Protein AF-A0A7S0XGR9-F1 (afdb_monomer)

Secondary structure (DSSP, 8-state):
--PPPTTPPPPPTTS--------------SS-----TTTTS-HHHHHHTSGGGGGHHHHHHHHHH-S-------TTSSHHHHHHHHHHHTTTTTTT-------SSHHHHHHHHHHHHHHHT--BTTTB---

Radius of gyration: 17.08 Å; Cα contacts (8 Å, |Δi|>4): 72; chains: 1; bounding box: 34×34×53 Å

Sequence (131 aa):
MAFWKPGGKKPDASLPLSAEVDRDAAGEGGRLVNYNRNETLALAQQRQRLPIFKCRDAILFLVETRATTVLVGQTGCGKTTQVPQYLVEAGWTAGGRMVACTQPRRVAAQTVAARVAEEMGVTLGAEVGYA

Solvent-accessible surface area (backbone atoms only — not comparable to full-atom values): 8931 Å² total; per-residue (Å²): 132,93,79,86,71,96,87,69,84,78,83,78,91,78,70,83,91,74,79,85,79,89,83,83,85,88,84,90,71,99,60,85,80,71,84,57,91,52,69,92,48,57,64,72,59,46,54,63,67,28,68,48,49,85,44,47,69,62,52,53,52,44,55,74,76,28,101,75,73,92,86,85,77,66,90,87,32,39,65,87,59,44,52,61,50,53,41,49,77,70,49,65,36,58,92,86,41,80,84,84,82,89,58,99,42,71,70,57,36,51,54,47,25,50,50,42,11,60,70,69,73,46,60,72,66,66,95,32,59,74,132

Structure (mmCIF, N/CA/C/O backbone):
data_AF-A0A7S0XGR9-F1
#
_entry.id   AF-A0A7S0XGR9-F1
#
loop_
_atom_site.group_PDB
_atom_site.id
_atom_site.type_symbol
_atom_site.label_atom_id
_atom_site.label_alt_id
_atom_site.label_comp_id
_atom_site.label_asym_id
_atom_site.label_entity_id
_atom_site.label_seq_id
_atom_site.pdbx_PDB_ins_code
_atom_site.Cartn_x
_atom_site.Cartn_y
_atom_site.Cartn_z
_atom_site.occupancy
_atom_site.B_iso_or_equiv
_atom_site.auth_seq_id
_atom_site.auth_comp_id
_atom_site.auth_asym_id
_atom_site.auth_atom_id
_atom_site.pdbx_PDB_model_num
ATOM 1 N N . MET A 1 1 ? 7.694 -17.934 18.529 1.00 35.47 1 MET A N 1
ATOM 2 C CA . MET A 1 1 ? 8.532 -16.832 18.005 1.00 35.47 1 MET A CA 1
ATOM 3 C C . MET A 1 1 ? 7.915 -15.527 18.490 1.00 35.47 1 MET A C 1
ATOM 5 O O . MET A 1 1 ? 6.700 -15.406 18.430 1.00 35.47 1 MET A O 1
ATOM 9 N N . ALA A 1 2 ? 8.698 -14.678 19.158 1.00 34.00 2 ALA A N 1
ATOM 10 C CA . ALA A 1 2 ? 8.209 -13.790 20.217 1.00 34.00 2 ALA A CA 1
ATOM 11 C C . ALA A 1 2 ? 7.425 -12.560 19.714 1.00 34.00 2 ALA A C 1
ATOM 13 O O . ALA A 1 2 ? 7.972 -11.647 19.106 1.00 34.00 2 ALA A O 1
ATOM 14 N N . PHE A 1 3 ? 6.135 -12.577 20.038 1.00 40.62 3 PHE A N 1
ATOM 15 C CA . PHE A 1 3 ? 5.133 -11.516 19.971 1.00 40.62 3 PHE A CA 1
ATOM 16 C C . PHE A 1 3 ? 5.405 -10.437 21.038 1.00 40.62 3 PHE A C 1
ATOM 18 O O . PHE A 1 3 ? 5.672 -10.774 22.194 1.00 40.62 3 PHE A O 1
ATOM 25 N N . TRP A 1 4 ? 5.332 -9.151 20.683 1.00 53.38 4 TRP A N 1
ATOM 26 C CA . TRP A 1 4 ? 5.529 -8.039 21.625 1.00 53.38 4 TRP A CA 1
ATOM 27 C C . TRP A 1 4 ? 4.190 -7.591 22.236 1.00 53.38 4 TRP A C 1
ATOM 29 O O . TRP A 1 4 ? 3.220 -7.381 21.511 1.00 53.38 4 TRP A O 1
ATOM 39 N N . LYS A 1 5 ? 4.126 -7.464 23.572 1.00 40.25 5 LYS A N 1
ATOM 40 C CA . LYS A 1 5 ? 2.917 -7.094 24.337 1.00 40.25 5 LYS A CA 1
ATOM 41 C C . LYS A 1 5 ? 2.903 -5.594 24.707 1.00 40.25 5 LYS A C 1
ATOM 43 O O . LYS A 1 5 ? 3.974 -5.032 24.938 1.00 40.25 5 LYS A O 1
ATOM 48 N N . PRO A 1 6 ? 1.721 -4.955 24.836 1.00 39.44 6 PRO A N 1
ATOM 49 C CA . PRO A 1 6 ? 1.597 -3.527 25.157 1.00 39.44 6 PRO A CA 1
ATOM 50 C C . PRO A 1 6 ? 2.218 -3.163 26.518 1.00 39.44 6 PRO A C 1
ATOM 52 O O . PRO A 1 6 ? 1.946 -3.829 27.514 1.00 39.44 6 PRO A O 1
ATOM 55 N N . GLY A 1 7 ? 3.029 -2.094 26.557 1.00 53.72 7 GLY A N 1
ATOM 56 C CA . GLY A 1 7 ? 3.690 -1.573 27.769 1.00 53.72 7 GLY A CA 1
ATOM 57 C C . GLY A 1 7 ? 5.207 -1.352 27.657 1.00 53.72 7 GLY A C 1
ATOM 58 O O . GLY A 1 7 ? 5.821 -0.853 28.597 1.00 53.72 7 GLY A O 1
ATOM 59 N N . GLY A 1 8 ? 5.837 -1.705 26.532 1.00 63.91 8 GLY A N 1
ATOM 60 C CA . GLY A 1 8 ? 7.277 -1.508 26.356 1.00 63.91 8 GLY A CA 1
ATOM 61 C C . GLY A 1 8 ? 7.683 -0.087 25.935 1.00 63.91 8 GLY A C 1
ATOM 62 O O . GLY A 1 8 ? 6.866 0.746 25.539 1.00 63.91 8 GLY A O 1
ATOM 63 N N . LYS A 1 9 ? 8.985 0.186 26.072 1.00 52.38 9 LYS A N 1
ATOM 64 C CA . LYS A 1 9 ? 9.612 1.512 25.956 1.00 52.38 9 LYS A CA 1
ATOM 65 C C . LYS A 1 9 ? 9.312 2.173 24.600 1.00 52.38 9 LYS A C 1
ATOM 67 O O . LYS A 1 9 ? 9.567 1.578 23.556 1.00 52.38 9 LYS A O 1
ATOM 72 N N . LYS A 1 10 ? 8.804 3.413 24.633 1.00 50.75 10 LYS A N 1
ATOM 73 C CA . LYS A 1 10 ? 8.618 4.268 23.447 1.00 50.75 10 LYS A CA 1
ATOM 74 C C . LYS A 1 10 ? 9.953 4.397 22.689 1.00 50.75 10 LYS A C 1
ATOM 76 O O . LYS A 1 10 ? 10.965 4.636 23.352 1.00 50.75 10 LYS A O 1
ATOM 81 N N . PRO A 1 11 ? 9.983 4.259 21.352 1.00 51.16 11 PRO A N 1
ATOM 82 C CA . PRO A 1 11 ? 11.189 4.535 20.582 1.00 51.16 11 PRO A CA 1
ATOM 83 C C . PRO A 1 11 ? 11.556 6.022 20.698 1.00 51.16 11 PRO A C 1
ATOM 85 O O . PRO A 1 11 ? 10.683 6.891 20.684 1.00 51.16 11 PRO A O 1
ATOM 88 N N . ASP A 1 12 ? 12.849 6.275 20.895 1.00 47.97 12 ASP A N 1
ATOM 89 C CA . ASP A 1 12 ? 13.433 7.580 21.208 1.00 47.97 12 ASP A CA 1
ATOM 90 C C . ASP A 1 12 ? 13.215 8.599 20.071 1.00 47.97 12 ASP A C 1
ATOM 92 O O . ASP A 1 12 ? 13.388 8.291 18.891 1.00 47.97 12 ASP A O 1
ATOM 96 N N . ALA A 1 13 ? 12.831 9.824 20.436 1.00 53.38 13 ALA A N 1
ATOM 97 C CA . ALA A 1 13 ? 12.492 10.924 19.531 1.00 53.38 13 ALA A CA 1
ATOM 98 C C . ALA A 1 13 ? 13.729 11.663 18.972 1.00 53.38 13 ALA A C 1
ATOM 100 O O . ALA A 1 13 ? 13.593 12.724 18.368 1.00 53.38 13 ALA A O 1
ATOM 101 N N . SER A 1 14 ? 14.931 11.123 19.184 1.00 43.25 14 SER A N 1
ATOM 102 C CA . SER A 1 14 ? 16.219 11.768 18.902 1.00 43.25 14 SER A CA 1
ATOM 103 C C . SER A 1 14 ? 16.841 11.418 17.538 1.00 43.25 14 SER A C 1
ATOM 105 O O . SER A 1 14 ? 17.962 11.836 17.249 1.00 43.25 14 SER A O 1
ATOM 107 N N . LEU A 1 15 ? 16.146 10.679 16.662 1.00 43.81 15 LEU A N 1
ATOM 108 C CA . LEU A 1 15 ? 16.675 10.359 15.330 1.00 43.81 15 LEU A CA 1
ATOM 109 C C . LEU A 1 15 ? 16.756 11.627 14.448 1.00 43.81 15 LEU A C 1
ATOM 111 O O . LEU A 1 15 ? 15.743 12.306 14.271 1.00 43.81 15 LEU A O 1
ATOM 115 N N . PRO A 1 16 ? 17.927 11.948 13.862 1.00 40.38 16 PRO A N 1
ATOM 116 C CA . PRO A 1 16 ? 18.143 13.205 13.151 1.00 40.38 16 PRO A CA 1
ATOM 117 C C . PRO A 1 16 ? 17.289 13.271 11.876 1.00 40.38 16 PRO A C 1
ATOM 119 O O . PRO A 1 16 ? 17.359 12.398 11.009 1.00 40.38 16 PRO A O 1
ATOM 122 N N . LEU A 1 17 ? 16.469 14.322 11.781 1.00 41.56 17 LEU A N 1
ATOM 123 C CA . LEU A 1 17 ? 15.418 14.525 10.774 1.00 41.56 17 LEU A CA 1
ATOM 124 C C . LEU A 1 17 ? 15.915 15.156 9.454 1.00 41.56 17 LEU A C 1
ATOM 126 O O . LEU A 1 17 ? 15.109 15.599 8.644 1.00 41.56 17 LEU A O 1
ATOM 130 N N . SER A 1 18 ? 17.218 15.211 9.191 1.00 43.41 18 SER A N 1
ATOM 131 C CA . SER A 1 18 ? 17.735 15.847 7.972 1.00 43.41 18 SER A CA 1
ATOM 132 C C . SER A 1 18 ? 18.926 15.079 7.412 1.00 43.41 18 SER A C 1
ATOM 134 O O . SER A 1 18 ? 20.072 15.336 7.767 1.00 43.41 18 SER A O 1
ATOM 136 N N . ALA A 1 19 ? 18.644 14.122 6.530 1.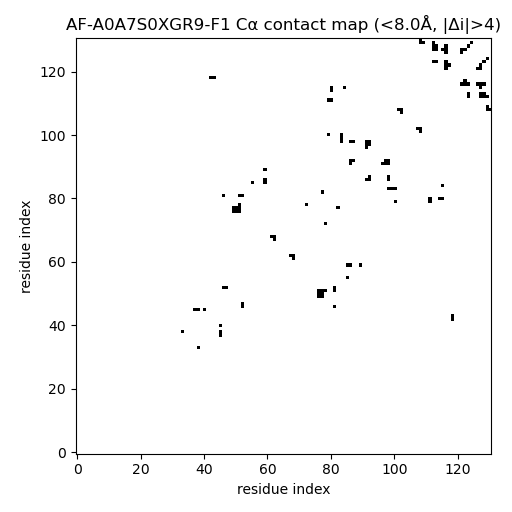00 42.31 19 ALA A N 1
ATOM 137 C CA . ALA A 1 19 ? 19.627 13.662 5.558 1.00 42.31 19 ALA A CA 1
ATOM 138 C C . ALA A 1 19 ? 19.429 14.506 4.296 1.00 42.31 19 ALA A C 1
ATOM 140 O O . ALA A 1 19 ? 18.383 14.416 3.649 1.00 42.31 19 ALA A O 1
ATOM 141 N N . GLU A 1 20 ? 20.394 15.374 4.008 1.00 42.31 20 GLU A N 1
ATOM 142 C CA . GLU A 1 20 ? 20.416 16.188 2.797 1.00 42.31 20 GLU A CA 1
ATOM 143 C C . GLU A 1 20 ? 20.443 15.274 1.564 1.00 42.31 20 GLU A C 1
ATOM 145 O O . GLU A 1 20 ? 21.183 14.291 1.513 1.00 42.31 20 GLU A O 1
ATOM 150 N N . VAL A 1 21 ? 19.565 15.546 0.596 1.00 47.12 21 VAL A N 1
ATOM 151 C CA . VAL A 1 21 ? 19.461 14.770 -0.644 1.00 47.12 21 VAL A CA 1
ATOM 152 C C . VAL A 1 21 ? 20.058 15.610 -1.766 1.00 47.12 21 VAL A C 1
ATOM 154 O O . VAL A 1 21 ? 19.402 16.524 -2.270 1.00 47.12 21 VAL A O 1
ATOM 157 N N . ASP A 1 22 ? 21.294 15.281 -2.143 1.00 40.81 22 ASP A N 1
ATOM 158 C CA . ASP A 1 22 ? 22.016 15.904 -3.253 1.00 40.81 22 ASP A CA 1
ATOM 159 C C . ASP A 1 22 ? 21.223 15.801 -4.565 1.00 40.81 22 ASP A C 1
ATOM 161 O O . ASP A 1 22 ? 20.894 14.705 -5.054 1.00 40.81 22 ASP A O 1
ATOM 165 N N . ARG A 1 23 ? 20.909 16.981 -5.111 1.00 44.53 23 ARG A N 1
ATOM 166 C CA . ARG A 1 23 ? 20.378 17.216 -6.456 1.00 44.53 23 ARG A CA 1
ATOM 167 C C . ARG A 1 23 ? 21.564 17.403 -7.385 1.00 44.53 23 ARG A C 1
ATOM 169 O O . ARG A 1 23 ? 22.220 18.418 -7.239 1.00 44.53 23 ARG A O 1
ATOM 176 N N . ASP A 1 24 ? 21.750 16.524 -8.369 1.00 43.34 24 ASP A N 1
ATOM 177 C CA . ASP A 1 24 ? 22.552 16.879 -9.540 1.00 43.34 24 ASP A CA 1
ATOM 178 C C . ASP A 1 24 ? 22.147 16.157 -10.834 1.00 43.34 24 ASP A C 1
ATOM 180 O O . ASP A 1 24 ? 21.792 14.977 -10.838 1.00 43.34 24 ASP A O 1
ATOM 184 N N . ALA A 1 25 ? 22.299 16.949 -11.904 1.00 43.25 25 ALA A N 1
ATOM 185 C CA . ALA A 1 25 ? 22.477 16.665 -13.332 1.00 43.25 25 ALA A CA 1
ATOM 186 C C . ALA A 1 25 ? 21.269 16.301 -14.229 1.00 43.25 25 ALA A C 1
ATOM 188 O O . ALA A 1 25 ? 20.694 15.216 -14.185 1.00 43.25 25 ALA A O 1
ATOM 189 N N . ALA A 1 26 ? 20.980 17.239 -15.141 1.00 45.56 26 ALA A N 1
ATOM 190 C CA . ALA A 1 26 ? 20.218 17.074 -16.375 1.00 45.56 26 ALA A CA 1
ATOM 191 C C . ALA A 1 26 ? 21.088 16.457 -17.495 1.00 45.56 26 ALA A C 1
ATOM 193 O O . ALA A 1 26 ? 22.281 16.744 -17.569 1.00 45.56 26 ALA A O 1
ATOM 194 N N . GLY A 1 27 ? 20.485 15.662 -18.388 1.00 34.28 27 GLY A N 1
ATOM 195 C CA . GLY A 1 27 ? 21.127 15.115 -19.592 1.00 34.28 27 GLY A CA 1
ATOM 196 C C . GLY A 1 27 ? 20.141 14.356 -20.492 1.00 34.28 27 GLY A C 1
ATOM 197 O O . GLY A 1 27 ? 19.292 13.621 -19.997 1.00 34.28 27 GLY A O 1
ATOM 198 N N . GLU A 1 28 ? 20.233 14.597 -21.801 1.00 42.53 28 GLU A N 1
ATOM 199 C CA . GLU A 1 28 ? 19.268 14.301 -22.872 1.00 42.53 28 GLU A CA 1
ATOM 200 C C . GLU A 1 28 ? 19.247 12.834 -23.357 1.00 42.53 28 GLU A C 1
ATOM 202 O O . GLU A 1 28 ? 20.251 12.128 -23.311 1.00 42.53 28 GLU A O 1
ATOM 207 N N . GLY A 1 29 ? 18.101 12.405 -23.908 1.00 34.38 29 GLY A N 1
ATOM 208 C CA . GLY A 1 29 ? 17.926 11.133 -24.623 1.00 34.38 29 GLY A CA 1
ATOM 209 C C . GLY A 1 29 ? 16.710 10.347 -24.130 1.00 34.38 29 GLY A C 1
ATOM 210 O O . GLY A 1 29 ? 16.612 10.052 -22.946 1.00 34.38 29 GLY A O 1
ATOM 211 N N . GLY A 1 30 ? 15.781 10.007 -25.034 1.00 39.34 30 GLY A N 1
ATOM 212 C CA . GLY A 1 30 ? 14.482 9.355 -24.782 1.00 39.34 30 GLY A CA 1
ATOM 213 C C . GLY A 1 30 ? 14.527 7.923 -24.226 1.00 39.34 30 GLY A C 1
ATOM 214 O O . GLY A 1 30 ? 13.872 7.026 -24.747 1.00 39.34 30 GLY A O 1
ATOM 215 N N . ARG A 1 31 ? 15.273 7.704 -23.148 1.00 40.97 31 ARG A N 1
ATOM 216 C CA . ARG A 1 31 ? 15.101 6.597 -22.213 1.00 40.97 31 ARG A CA 1
ATOM 217 C C . ARG A 1 31 ? 14.067 7.071 -21.196 1.00 40.97 31 ARG A C 1
ATOM 219 O O . ARG A 1 31 ? 14.165 8.201 -20.725 1.00 40.97 31 ARG A O 1
ATOM 226 N N . LEU A 1 32 ? 13.070 6.245 -20.866 1.00 47.25 32 LEU A N 1
ATOM 227 C CA . LEU A 1 32 ? 12.230 6.500 -19.690 1.00 47.25 32 LEU A CA 1
ATOM 228 C C . LEU A 1 32 ? 13.184 6.790 -18.528 1.00 47.25 32 LEU A C 1
ATOM 230 O O . LEU A 1 32 ? 13.956 5.911 -18.144 1.00 47.25 32 LEU A O 1
ATOM 234 N N . VAL A 1 33 ? 13.216 8.043 -18.063 1.00 50.22 33 VAL A N 1
ATOM 235 C CA . VAL A 1 33 ? 14.133 8.474 -17.009 1.00 50.22 33 VAL A CA 1
ATOM 236 C C . VAL A 1 33 ? 13.744 7.685 -15.772 1.00 50.22 33 VAL A C 1
ATOM 238 O O . VAL A 1 33 ? 12.714 7.945 -15.148 1.00 50.22 33 VAL A O 1
ATOM 241 N N . ASN A 1 34 ? 14.528 6.655 -15.462 1.00 55.16 34 ASN A N 1
ATOM 242 C CA . ASN A 1 34 ? 14.299 5.856 -14.279 1.00 55.16 34 ASN A CA 1
ATOM 243 C C . ASN A 1 34 ? 14.806 6.658 -13.080 1.00 55.16 34 ASN A C 1
ATOM 245 O O . ASN A 1 34 ? 15.989 6.647 -12.756 1.00 55.16 34 ASN A O 1
ATOM 249 N N . TYR A 1 35 ? 13.899 7.381 -12.425 1.00 65.19 35 TYR A N 1
ATOM 250 C CA . TYR A 1 35 ? 14.200 8.158 -11.219 1.00 65.19 35 TYR A CA 1
ATOM 251 C C . TYR A 1 35 ? 14.568 7.277 -10.008 1.00 65.19 35 TYR A C 1
ATOM 253 O O . TYR A 1 35 ? 14.891 7.798 -8.938 1.00 65.19 35 TYR A O 1
ATOM 261 N N . ASN A 1 36 ? 14.525 5.945 -10.138 1.00 73.25 36 ASN A N 1
ATOM 262 C CA . ASN A 1 36 ? 14.928 5.033 -9.079 1.00 73.25 36 ASN A CA 1
ATOM 263 C C . ASN A 1 36 ? 16.453 4.846 -9.051 1.00 73.25 36 ASN A C 1
ATOM 265 O O . ASN A 1 36 ? 16.997 3.926 -9.656 1.00 73.25 36 ASN A O 1
ATOM 269 N N . ARG A 1 37 ? 17.141 5.670 -8.249 1.00 73.31 37 ARG A N 1
ATOM 270 C CA . ARG A 1 37 ? 18.592 5.560 -7.979 1.00 73.31 37 ARG A CA 1
ATOM 271 C C . ARG A 1 37 ? 19.017 4.172 -7.457 1.00 73.31 37 ARG A C 1
ATOM 273 O O . ARG A 1 37 ? 20.195 3.840 -7.497 1.00 73.31 37 ARG A O 1
ATOM 280 N N . ASN A 1 38 ? 18.082 3.362 -6.955 1.00 81.25 38 ASN A N 1
ATOM 281 C CA . ASN A 1 38 ? 18.340 2.034 -6.399 1.00 81.25 38 ASN A CA 1
ATOM 282 C C . ASN A 1 38 ? 17.926 0.885 -7.343 1.00 81.25 38 ASN A C 1
ATOM 284 O O . ASN A 1 38 ? 17.718 -0.227 -6.863 1.00 81.25 38 ASN A O 1
ATOM 288 N N . GLU A 1 39 ? 17.784 1.123 -8.653 1.00 78.25 39 GLU A N 1
ATOM 289 C CA . GLU A 1 39 ? 17.281 0.126 -9.618 1.00 78.25 39 GLU A CA 1
ATOM 290 C C . GLU A 1 39 ? 18.051 -1.204 -9.625 1.00 78.25 39 GLU A C 1
ATOM 292 O O . GLU A 1 39 ? 17.455 -2.253 -9.852 1.00 78.25 39 GLU A O 1
ATOM 297 N N . THR A 1 40 ? 19.351 -1.172 -9.330 1.00 84.19 40 THR A N 1
ATOM 298 C CA . THR A 1 40 ? 20.231 -2.350 -9.324 1.00 84.19 40 THR A CA 1
ATOM 299 C C . THR A 1 40 ? 20.040 -3.245 -8.101 1.00 84.19 40 THR A C 1
ATOM 301 O O . THR A 1 40 ? 20.528 -4.373 -8.079 1.00 84.19 40 THR A O 1
ATOM 304 N N . LEU A 1 41 ? 19.345 -2.758 -7.072 1.00 86.19 41 LEU A N 1
ATOM 305 C CA . LEU A 1 41 ? 19.077 -3.519 -5.859 1.00 86.19 41 LEU A CA 1
ATOM 306 C C . LEU A 1 41 ? 17.837 -4.387 -6.024 1.00 86.19 41 L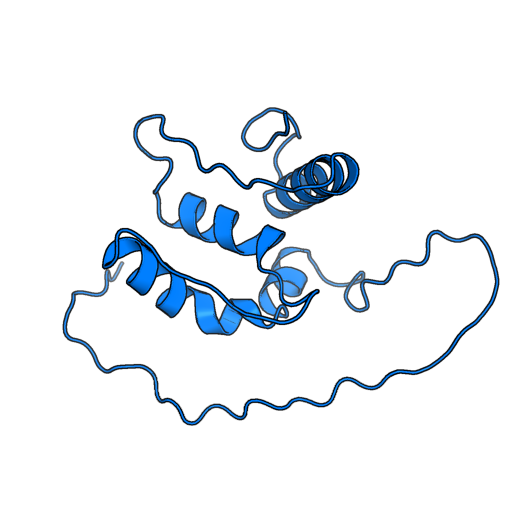EU A C 1
ATOM 308 O O . LEU A 1 41 ? 16.882 -4.009 -6.703 1.00 86.19 41 LEU A O 1
ATOM 312 N N . ALA A 1 42 ? 17.796 -5.500 -5.294 1.00 90.38 42 ALA A N 1
ATOM 313 C CA . ALA A 1 42 ? 16.577 -6.287 -5.173 1.00 90.38 42 ALA A CA 1
ATOM 314 C C . ALA A 1 42 ? 15.434 -5.430 -4.596 1.00 90.38 42 ALA A C 1
ATOM 316 O O . ALA A 1 42 ? 15.660 -4.598 -3.713 1.00 90.38 42 ALA A O 1
ATOM 317 N N . LEU A 1 43 ? 14.192 -5.658 -5.038 1.00 89.38 43 LEU A N 1
ATOM 318 C CA . LEU A 1 43 ? 13.024 -4.871 -4.609 1.00 89.38 43 LEU A CA 1
ATOM 319 C C . LEU A 1 43 ? 12.883 -4.804 -3.080 1.00 89.38 43 LEU A C 1
ATOM 321 O O . LEU A 1 43 ? 12.610 -3.737 -2.533 1.00 89.38 43 LEU A O 1
ATOM 325 N N . ALA A 1 44 ? 13.167 -5.901 -2.373 1.00 89.12 44 ALA A N 1
ATOM 326 C CA . ALA A 1 44 ? 13.173 -5.927 -0.911 1.00 89.12 44 ALA A CA 1
ATOM 327 C C . ALA A 1 44 ? 14.169 -4.918 -0.300 1.00 89.12 44 ALA A C 1
ATOM 329 O O . ALA A 1 44 ? 13.834 -4.204 0.643 1.00 89.12 44 ALA A O 1
ATOM 330 N N . GLN A 1 45 ? 15.374 -4.802 -0.866 1.00 91.12 45 GLN A N 1
ATOM 331 C CA . GLN A 1 45 ? 16.378 -3.831 -0.423 1.00 91.12 45 GLN A CA 1
ATOM 332 C C . GLN A 1 45 ? 15.970 -2.396 -0.777 1.00 91.12 45 GLN A C 1
ATOM 334 O O . GLN A 1 45 ? 16.188 -1.483 0.020 1.00 91.12 45 GLN A O 1
ATOM 339 N N . GLN A 1 46 ? 15.340 -2.184 -1.940 1.00 91.12 46 GLN A N 1
ATOM 340 C CA . GLN A 1 46 ? 14.794 -0.874 -2.314 1.00 91.12 46 GLN A CA 1
ATOM 341 C C . GLN A 1 46 ? 13.738 -0.411 -1.299 1.00 91.12 46 GLN A C 1
ATOM 343 O O . GLN A 1 46 ? 13.798 0.727 -0.833 1.00 91.12 46 GLN A O 1
ATOM 348 N N . ARG A 1 47 ? 12.823 -1.307 -0.896 1.00 92.56 47 ARG A N 1
ATOM 349 C CA . ARG A 1 47 ? 11.778 -1.035 0.107 1.00 92.56 47 ARG A CA 1
ATOM 350 C C . ARG A 1 47 ? 12.367 -0.637 1.462 1.00 92.56 47 ARG A C 1
ATOM 352 O O . ARG A 1 47 ? 11.903 0.328 2.063 1.00 92.56 47 ARG A O 1
ATOM 359 N N . GLN A 1 48 ? 13.419 -1.324 1.912 1.00 92.94 48 GLN A N 1
ATOM 360 C CA . GLN A 1 48 ? 14.097 -1.030 3.184 1.00 92.94 48 GLN A CA 1
ATOM 361 C C . GLN A 1 48 ? 14.812 0.330 3.201 1.00 92.94 48 GLN A C 1
ATOM 363 O O . GLN A 1 48 ? 14.993 0.921 4.264 1.00 92.94 48 GLN A O 1
ATOM 368 N N . ARG A 1 49 ? 15.213 0.846 2.032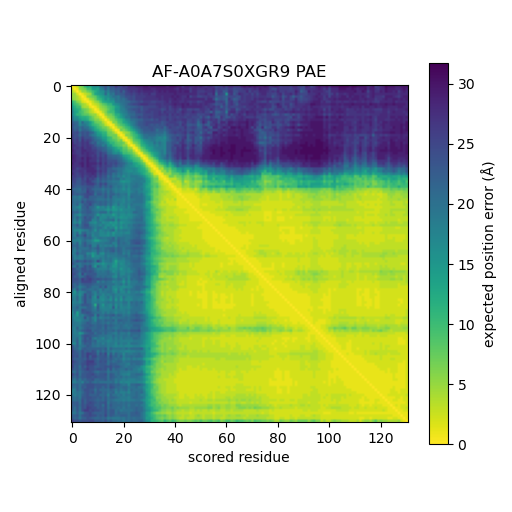 1.00 92.69 49 ARG A N 1
ATOM 369 C CA . ARG A 1 49 ? 15.865 2.160 1.904 1.00 92.69 49 ARG A CA 1
ATOM 370 C C . ARG A 1 49 ? 14.888 3.335 1.892 1.00 92.69 49 ARG A C 1
ATOM 372 O O . ARG A 1 49 ? 15.330 4.479 1.995 1.00 92.69 49 ARG A O 1
ATOM 379 N N . LEU A 1 50 ? 13.582 3.091 1.765 1.00 93.38 50 LEU A N 1
ATOM 380 C CA . LEU A 1 50 ? 12.589 4.162 1.797 1.00 93.38 50 LEU A CA 1
ATOM 381 C C . LEU A 1 50 ? 12.528 4.789 3.201 1.00 93.38 50 LEU A C 1
ATOM 383 O O . LEU A 1 50 ? 12.485 4.054 4.189 1.00 93.38 50 LEU A O 1
ATOM 387 N N . PRO A 1 51 ? 12.455 6.130 3.326 1.00 94.31 51 PRO A N 1
ATOM 388 C CA . PRO A 1 51 ? 12.412 6.796 4.629 1.00 94.31 51 PRO A CA 1
ATOM 389 C C . PRO A 1 51 ? 11.310 6.277 5.564 1.00 94.31 51 PRO A C 1
ATOM 391 O O . PRO A 1 51 ? 11.520 6.197 6.772 1.00 94.31 51 PRO A O 1
ATOM 394 N N . ILE A 1 52 ? 10.155 5.878 5.013 1.00 96.12 52 ILE A N 1
ATOM 395 C CA . ILE A 1 52 ? 9.029 5.347 5.792 1.00 96.12 52 ILE A CA 1
ATOM 396 C C . ILE A 1 52 ? 9.336 4.023 6.504 1.00 96.12 52 ILE A C 1
ATOM 398 O O . ILE A 1 52 ? 8.685 3.717 7.501 1.00 96.12 52 ILE A O 1
ATOM 402 N N . PHE A 1 53 ? 10.332 3.257 6.042 1.00 95.69 53 PHE A N 1
ATOM 403 C CA . PHE A 1 53 ? 10.655 1.940 6.592 1.00 95.69 53 PHE A CA 1
ATOM 404 C C . PHE A 1 53 ? 11.004 2.007 8.084 1.00 95.69 53 PHE A C 1
ATOM 406 O O . PHE A 1 53 ? 10.538 1.185 8.870 1.00 95.69 53 PHE A O 1
ATOM 413 N N . LYS A 1 54 ? 11.729 3.055 8.501 1.00 94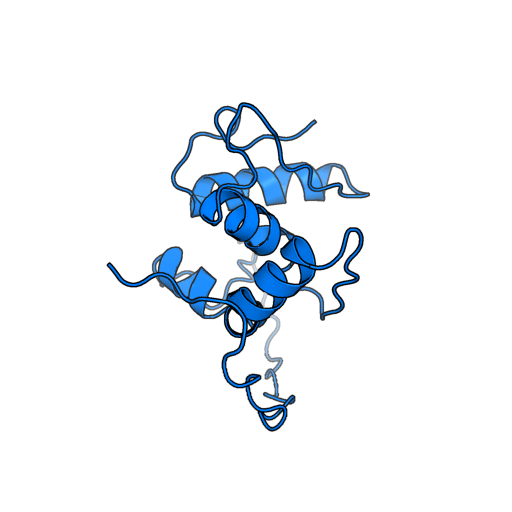.88 54 LYS A N 1
ATOM 414 C CA . LYS A 1 54 ? 12.090 3.293 9.911 1.00 94.88 54 LYS A CA 1
ATOM 415 C C . LYS A 1 54 ? 10.873 3.525 10.814 1.00 94.88 54 LYS A C 1
ATOM 417 O O . LYS A 1 54 ? 10.960 3.326 12.019 1.00 94.88 54 LYS A O 1
ATOM 422 N N . CYS A 1 55 ? 9.747 3.943 10.238 1.00 94.81 55 CYS A N 1
ATOM 423 C CA . CYS A 1 55 ? 8.523 4.273 10.962 1.00 94.81 55 CYS A CA 1
ATOM 424 C C . CYS A 1 55 ? 7.472 3.153 10.916 1.00 94.81 55 CYS A C 1
ATOM 426 O O . CYS A 1 55 ? 6.373 3.357 11.428 1.00 94.81 55 CYS A O 1
ATOM 428 N N . ARG A 1 56 ? 7.776 1.990 10.314 1.00 95.88 56 ARG A N 1
ATOM 429 C CA . ARG A 1 56 ? 6.820 0.888 10.104 1.00 95.88 56 ARG A CA 1
ATOM 430 C C . ARG A 1 56 ? 6.065 0.509 11.379 1.00 95.88 56 ARG A C 1
ATOM 432 O O . ARG A 1 56 ? 4.837 0.550 11.395 1.00 95.88 56 ARG A O 1
ATOM 439 N N . ASP A 1 57 ? 6.788 0.199 12.449 1.00 95.75 57 ASP A N 1
ATOM 440 C CA . ASP A 1 57 ? 6.175 -0.299 13.686 1.00 95.75 57 ASP A CA 1
ATOM 441 C C . ASP A 1 57 ? 5.367 0.788 14.406 1.00 95.75 57 ASP A C 1
ATOM 443 O O . ASP A 1 57 ? 4.295 0.520 14.947 1.00 95.75 57 ASP A O 1
ATOM 447 N N . ALA A 1 58 ? 5.827 2.042 14.345 1.00 96.44 58 ALA A N 1
ATOM 448 C CA . ALA A 1 58 ? 5.089 3.181 14.882 1.00 96.44 58 ALA A CA 1
ATOM 449 C C . ALA A 1 58 ? 3.770 3.411 14.125 1.00 96.44 58 ALA A C 1
ATOM 451 O O . ALA A 1 58 ? 2.749 3.694 14.748 1.00 96.44 58 ALA A O 1
ATOM 452 N N . ILE A 1 59 ? 3.771 3.258 12.796 1.00 96.56 59 ILE A N 1
ATOM 453 C CA . ILE A 1 59 ? 2.561 3.364 11.971 1.00 96.56 59 ILE A CA 1
ATOM 454 C C . ILE A 1 59 ? 1.571 2.257 12.343 1.00 96.56 59 ILE A C 1
ATOM 456 O O . ILE A 1 59 ? 0.413 2.562 12.613 1.00 96.56 59 ILE A O 1
ATOM 460 N N . LEU A 1 60 ? 2.019 0.999 12.411 1.00 97.00 60 LEU A N 1
ATOM 461 C CA . LEU A 1 60 ? 1.153 -0.132 12.760 1.00 97.00 60 LEU A CA 1
ATOM 462 C C . LEU A 1 60 ? 0.536 0.025 14.155 1.00 97.00 60 LEU A C 1
ATOM 464 O O . LEU A 1 60 ? -0.666 -0.164 14.316 1.00 97.00 60 LEU A O 1
ATOM 468 N N . PHE A 1 61 ? 1.326 0.456 15.141 1.00 96.94 61 PHE A N 1
ATOM 469 C CA . PHE A 1 61 ? 0.824 0.749 16.483 1.00 96.94 61 PHE A CA 1
ATOM 470 C C . PHE A 1 61 ? -0.247 1.849 16.481 1.00 96.94 61 PHE A C 1
ATOM 472 O O . PHE A 1 61 ? -1.268 1.730 17.159 1.00 96.94 61 PHE A O 1
ATOM 479 N N . LEU A 1 62 ? -0.036 2.932 15.728 1.00 97.44 62 LEU A N 1
ATOM 480 C CA . LEU A 1 62 ? -0.993 4.039 15.661 1.00 97.44 62 LEU A CA 1
ATOM 481 C C . LEU A 1 62 ? -2.295 3.640 14.962 1.00 97.44 62 LEU A C 1
ATOM 483 O O . LEU A 1 62 ? -3.357 4.044 15.424 1.00 97.44 62 LEU A O 1
ATOM 487 N N . VAL A 1 63 ? -2.225 2.840 13.896 1.00 95.50 63 VAL A N 1
ATOM 488 C CA . VAL A 1 63 ? -3.416 2.343 13.189 1.00 95.50 63 VAL A CA 1
ATOM 489 C C . VAL A 1 63 ? -4.210 1.352 14.048 1.00 95.50 63 VAL A C 1
ATOM 491 O O . VAL A 1 63 ? -5.433 1.409 14.052 1.00 95.50 63 VAL A O 1
ATOM 494 N N . GLU A 1 64 ? -3.540 0.502 14.831 1.00 95.44 64 GLU A N 1
ATOM 495 C CA . GLU A 1 64 ? -4.210 -0.422 15.761 1.00 95.44 64 GLU A CA 1
ATOM 496 C C . GLU A 1 64 ? -4.897 0.317 16.919 1.00 95.44 64 GLU A C 1
ATOM 498 O O . GLU A 1 64 ? -5.996 -0.030 17.341 1.00 95.44 64 GLU A O 1
ATOM 503 N N . THR A 1 65 ? -4.254 1.359 17.451 1.00 97.12 65 THR A N 1
ATOM 504 C CA . THR A 1 65 ? -4.737 2.056 18.656 1.00 97.12 65 THR A CA 1
ATOM 505 C C . THR A 1 65 ? -5.689 3.213 18.374 1.00 97.12 65 THR A C 1
ATOM 507 O O . THR A 1 65 ? -6.341 3.704 19.298 1.00 97.12 65 THR A O 1
ATOM 510 N N . ARG A 1 66 ? -5.768 3.691 17.128 1.00 96.38 66 ARG A N 1
ATOM 511 C CA . ARG A 1 66 ? -6.578 4.852 16.749 1.00 96.38 66 ARG A CA 1
ATOM 512 C C . ARG A 1 66 ? -7.393 4.543 15.507 1.00 96.38 66 ARG A C 1
ATOM 514 O O . ARG A 1 66 ? -6.839 4.199 14.471 1.00 96.38 66 ARG A O 1
ATOM 521 N N . ALA A 1 67 ? -8.692 4.823 15.578 1.00 95.62 67 ALA A N 1
ATOM 522 C CA . ALA A 1 67 ? -9.588 4.705 14.428 1.00 95.62 67 ALA A CA 1
ATOM 523 C C . ALA A 1 67 ? -9.144 5.569 13.229 1.00 95.62 67 ALA A C 1
ATOM 525 O O . ALA A 1 67 ? -9.330 5.171 12.083 1.00 95.62 67 ALA A O 1
ATOM 526 N N . THR A 1 68 ? -8.520 6.726 13.490 1.00 97.00 68 THR A N 1
ATOM 527 C CA . THR A 1 68 ? -8.021 7.641 12.455 1.00 97.00 68 THR A CA 1
ATOM 528 C C . THR A 1 68 ? -6.583 8.051 12.756 1.00 97.00 68 THR A C 1
ATOM 530 O O . THR A 1 68 ? -6.288 8.575 13.832 1.00 97.00 68 THR A O 1
ATOM 533 N N . THR A 1 69 ? -5.692 7.871 11.777 1.00 96.06 69 THR A N 1
ATOM 534 C CA . THR A 1 69 ? -4.283 8.283 11.850 1.00 96.06 69 THR A CA 1
ATOM 535 C C . THR A 1 69 ? -3.924 9.148 10.644 1.00 96.06 69 THR A C 1
ATOM 537 O O . THR A 1 69 ? -4.127 8.747 9.501 1.00 96.06 69 THR A O 1
ATOM 540 N N . VAL A 1 70 ? -3.365 10.335 10.896 1.00 96.88 70 VAL A N 1
ATOM 541 C CA . VAL A 1 70 ? -2.885 11.250 9.850 1.00 96.88 70 VAL A CA 1
ATOM 542 C C . VAL A 1 70 ? -1.385 11.053 9.669 1.00 96.88 70 VAL A 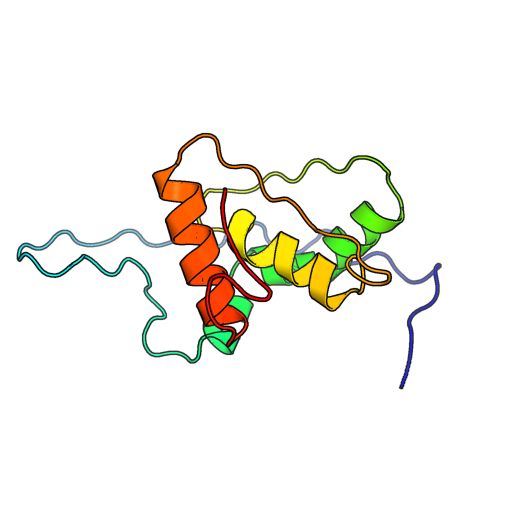C 1
ATOM 544 O O . VAL A 1 70 ? -0.607 11.308 10.587 1.00 96.88 70 VAL A O 1
ATOM 547 N N . LEU A 1 71 ? -0.976 10.611 8.479 1.00 94.75 71 LEU A N 1
ATOM 548 C CA . LEU A 1 71 ? 0.428 10.410 8.130 1.00 94.75 71 LEU A CA 1
ATOM 549 C C . LEU A 1 71 ? 0.922 11.531 7.211 1.00 94.75 71 LEU A C 1
ATOM 551 O O . LEU A 1 71 ? 0.437 11.686 6.090 1.00 94.75 71 LEU A O 1
ATOM 555 N N . VAL A 1 72 ? 1.936 12.271 7.661 1.00 95.88 72 VAL A N 1
ATOM 556 C CA . VAL A 1 72 ? 2.571 13.351 6.894 1.00 95.88 72 VAL A CA 1
ATOM 557 C C . VAL A 1 72 ? 3.993 12.946 6.518 1.00 95.88 72 VAL A C 1
ATOM 559 O O . VAL A 1 72 ? 4.735 12.399 7.327 1.00 95.88 72 VAL A O 1
ATOM 562 N N . GLY A 1 73 ? 4.385 13.213 5.276 1.00 92.06 73 GLY A N 1
ATOM 563 C CA . GLY A 1 73 ? 5.755 13.012 4.814 1.00 92.06 73 GLY A CA 1
ATOM 564 C C . GLY A 1 73 ? 5.936 13.488 3.379 1.00 92.06 73 GLY A C 1
ATOM 565 O O . GLY A 1 73 ? 4.967 13.538 2.618 1.00 92.06 73 GLY A O 1
ATOM 566 N N . GLN A 1 74 ? 7.171 13.796 2.985 1.00 94.62 74 GLN A N 1
ATOM 567 C CA . GLN A 1 74 ? 7.498 14.286 1.642 1.00 94.62 74 GLN A CA 1
ATOM 568 C C . GLN A 1 74 ? 7.108 13.284 0.536 1.00 94.62 74 GLN A C 1
ATOM 570 O O . GLN A 1 74 ? 7.013 12.072 0.757 1.00 94.62 74 GLN A O 1
ATOM 575 N N . THR A 1 75 ? 6.850 13.770 -0.677 1.00 92.19 75 THR A N 1
ATOM 576 C CA . THR A 1 75 ? 6.709 12.917 -1.868 1.00 92.19 75 THR A CA 1
ATOM 577 C C . THR A 1 75 ? 7.953 12.039 -2.046 1.00 92.19 75 THR A C 1
ATOM 579 O O . THR A 1 75 ? 9.067 12.487 -1.806 1.00 92.19 75 THR A O 1
ATOM 582 N N . GLY A 1 76 ? 7.765 10.773 -2.427 1.00 90.06 76 GLY A N 1
ATOM 583 C CA . GLY A 1 76 ? 8.867 9.817 -2.596 1.00 90.06 76 GLY A CA 1
ATOM 584 C C . GLY A 1 76 ? 9.307 9.089 -1.320 1.00 90.06 76 GLY A C 1
ATOM 585 O O . GLY A 1 76 ? 10.087 8.150 -1.408 1.00 90.06 76 GLY A O 1
ATOM 586 N N . CYS A 1 77 ? 8.769 9.421 -0.138 1.00 94.00 77 CYS A N 1
ATOM 587 C CA . CYS A 1 77 ? 9.159 8.716 1.091 1.00 94.00 77 CYS A CA 1
ATOM 588 C C . CYS A 1 77 ? 8.585 7.290 1.234 1.00 94.00 77 CYS A C 1
ATOM 590 O O . CYS A 1 77 ? 8.968 6.583 2.162 1.00 94.00 77 CYS A O 1
ATOM 592 N N . GLY A 1 78 ? 7.677 6.871 0.340 1.00 95.19 78 GLY A N 1
ATOM 593 C CA . GLY A 1 78 ? 7.117 5.513 0.302 1.00 95.19 78 GLY A CA 1
ATOM 594 C C . GLY A 1 78 ? 5.710 5.334 0.886 1.00 95.19 78 GLY A C 1
ATOM 595 O O . GLY A 1 78 ? 5.268 4.199 1.014 1.00 95.19 78 GLY A O 1
ATOM 596 N N . LYS A 1 79 ? 4.978 6.410 1.226 1.00 96.12 79 LYS A N 1
ATOM 597 C CA . LYS A 1 79 ? 3.630 6.322 1.847 1.00 96.12 79 LYS A CA 1
ATOM 598 C C . LYS A 1 79 ? 2.668 5.419 1.075 1.00 96.12 79 LYS A C 1
ATOM 600 O O . LYS A 1 79 ? 2.190 4.426 1.607 1.00 96.12 79 LYS A O 1
ATOM 605 N N . THR A 1 80 ? 2.408 5.764 -0.180 1.00 96.50 80 THR A N 1
ATOM 606 C CA . THR A 1 80 ? 1.367 5.119 -0.985 1.00 96.50 80 THR A CA 1
ATOM 607 C C . THR A 1 80 ? 1.705 3.674 -1.346 1.00 96.50 80 THR A C 1
ATOM 609 O O . THR A 1 80 ? 0.808 2.852 -1.469 1.00 96.50 80 THR A O 1
ATOM 612 N N . THR A 1 81 ? 2.991 3.346 -1.483 1.00 96.81 81 THR A N 1
ATOM 613 C CA . THR A 1 81 ? 3.431 1.992 -1.833 1.00 96.81 81 THR A CA 1
ATOM 614 C C . THR A 1 81 ? 3.549 1.098 -0.602 1.00 96.81 81 THR A C 1
ATOM 616 O O . THR A 1 81 ? 3.131 -0.050 -0.656 1.00 96.81 81 THR A O 1
ATOM 619 N N . GLN A 1 82 ? 4.095 1.602 0.513 1.00 97.69 82 GLN A N 1
ATOM 620 C CA . GLN A 1 82 ? 4.478 0.756 1.649 1.00 97.69 82 GLN A CA 1
ATOM 621 C C . GLN A 1 82 ? 3.395 0.631 2.726 1.00 97.69 82 GLN A C 1
ATOM 623 O O . GLN A 1 82 ? 3.252 -0.441 3.302 1.00 97.69 82 GLN A O 1
ATOM 628 N N . VAL A 1 83 ? 2.606 1.681 3.002 1.00 97.31 83 VAL A N 1
ATOM 629 C CA . VAL A 1 83 ? 1.595 1.625 4.079 1.00 97.31 83 VAL A CA 1
ATOM 630 C C . VAL A 1 83 ? 0.545 0.534 3.834 1.00 97.31 83 VAL A C 1
ATOM 632 O O . VAL A 1 83 ? 0.305 -0.237 4.762 1.00 97.31 83 VAL A O 1
ATOM 635 N N . PRO A 1 84 ? -0.043 0.387 2.626 1.00 97.31 84 PRO A N 1
ATOM 636 C CA . PRO A 1 84 ? -0.983 -0.704 2.369 1.00 97.31 84 PRO A CA 1
ATOM 637 C C . PRO A 1 84 ? -0.346 -2.081 2.579 1.00 97.31 84 PRO A C 1
ATOM 639 O O . PRO A 1 84 ? -0.950 -2.937 3.218 1.00 97.31 84 PRO A O 1
ATOM 642 N N . GLN A 1 85 ? 0.899 -2.267 2.121 1.00 97.44 85 GLN A N 1
ATOM 643 C CA . GLN A 1 85 ? 1.642 -3.518 2.302 1.00 97.44 85 GLN A CA 1
ATOM 644 C C . GLN A 1 85 ? 1.858 -3.835 3.784 1.00 97.44 85 GLN A C 1
ATOM 646 O O . GLN A 1 85 ? 1.616 -4.961 4.199 1.00 97.44 85 GLN A O 1
ATOM 651 N N . TYR A 1 86 ? 2.227 -2.853 4.613 1.00 97.44 86 TYR A N 1
ATOM 652 C CA . TYR A 1 86 ? 2.396 -3.075 6.053 1.00 97.44 86 TYR A CA 1
ATOM 653 C C . TYR A 1 86 ? 1.104 -3.540 6.728 1.00 97.44 86 TYR A C 1
ATOM 655 O O . TYR A 1 86 ? 1.156 -4.404 7.600 1.00 97.44 86 TYR A O 1
ATOM 663 N N . LEU A 1 87 ? -0.050 -3.001 6.322 1.00 96.94 87 LEU A N 1
ATOM 664 C CA . LEU A 1 87 ? -1.350 -3.423 6.849 1.00 96.94 87 LEU A CA 1
ATOM 665 C C . LEU A 1 87 ? -1.690 -4.858 6.429 1.00 96.94 87 LEU A C 1
ATOM 667 O O . LEU A 1 87 ? -2.126 -5.650 7.263 1.00 96.94 87 LEU A O 1
ATOM 671 N N . VAL A 1 88 ? -1.444 -5.210 5.163 1.00 95.69 88 VAL A N 1
ATOM 672 C CA . VAL A 1 88 ? -1.609 -6.582 4.655 1.00 95.69 88 VAL A CA 1
ATOM 673 C C . VAL A 1 88 ? -0.701 -7.552 5.421 1.00 95.69 88 VAL A C 1
ATOM 675 O O . VAL A 1 88 ? -1.187 -8.534 5.974 1.00 95.69 88 VAL A O 1
ATOM 678 N N . GLU A 1 89 ? 0.592 -7.238 5.540 1.00 94.88 89 GLU A N 1
ATOM 679 C CA . GLU A 1 89 ? 1.585 -8.026 6.290 1.00 94.88 89 GLU A CA 1
ATOM 680 C C . GLU A 1 89 ? 1.221 -8.180 7.777 1.00 94.88 89 GLU A C 1
ATOM 682 O O . GLU A 1 89 ? 1.525 -9.202 8.389 1.00 94.88 89 GLU A O 1
ATOM 687 N N . ALA A 1 90 ? 0.570 -7.176 8.369 1.00 95.25 90 ALA A N 1
ATOM 688 C CA . ALA A 1 90 ? 0.092 -7.205 9.749 1.00 95.25 90 ALA A CA 1
ATOM 689 C C . ALA A 1 90 ? -1.254 -7.939 9.924 1.00 95.25 90 ALA A C 1
ATOM 691 O O . ALA A 1 90 ? -1.763 -8.015 11.040 1.00 95.25 90 ALA A O 1
ATOM 692 N N . GLY A 1 91 ? -1.836 -8.489 8.852 1.00 95.19 91 GLY A N 1
ATOM 693 C CA . GLY A 1 91 ? -3.054 -9.300 8.910 1.00 95.19 91 GLY A CA 1
ATOM 694 C C . GLY A 1 91 ? -4.363 -8.506 8.883 1.00 95.19 91 GLY A C 1
ATOM 695 O O . GLY A 1 91 ? -5.423 -9.064 9.172 1.00 95.19 91 GLY A O 1
ATOM 696 N N . TRP A 1 92 ? -4.343 -7.224 8.505 1.00 94.81 92 TRP A N 1
ATOM 697 C CA . TRP A 1 92 ? -5.561 -6.400 8.441 1.00 94.81 92 TRP A CA 1
ATOM 698 C C . TRP A 1 92 ? -6.553 -6.860 7.368 1.00 94.81 92 TRP A C 1
ATOM 700 O O . TRP A 1 92 ? -7.755 -6.626 7.496 1.00 94.81 92 TRP A O 1
ATOM 710 N N . THR A 1 93 ? -6.075 -7.562 6.342 1.00 94.88 93 THR A N 1
ATOM 711 C CA . THR A 1 93 ? -6.904 -8.177 5.295 1.00 94.88 93 THR A CA 1
ATOM 712 C C . THR A 1 93 ? -7.423 -9.571 5.661 1.00 94.88 93 THR A C 1
ATOM 714 O O . THR A 1 93 ? -8.162 -10.185 4.892 1.00 94.88 93 THR A O 1
ATOM 717 N N . ALA A 1 94 ? -7.104 -10.084 6.856 1.00 92.69 94 ALA A N 1
ATOM 718 C CA . ALA A 1 94 ? -7.653 -11.351 7.326 1.00 92.69 94 ALA A CA 1
ATOM 719 C C . ALA A 1 94 ? -9.188 -11.291 7.430 1.00 92.69 94 ALA A C 1
ATOM 721 O O . ALA A 1 94 ? -9.767 -10.251 7.768 1.00 92.69 94 ALA A O 1
ATOM 722 N N . GLY A 1 95 ? -9.843 -12.425 7.162 1.00 93.00 95 GLY A N 1
ATOM 723 C CA . GLY A 1 95 ? -11.304 -12.543 7.202 1.00 93.00 95 GLY A CA 1
ATOM 724 C C . GLY A 1 95 ? -12.021 -11.937 5.991 1.00 93.00 95 GLY A C 1
ATOM 725 O O . GLY A 1 95 ? -13.160 -11.507 6.125 1.00 93.00 95 GLY A O 1
ATOM 726 N N . GLY A 1 96 ? -11.359 -11.863 4.830 1.00 92.62 96 GLY A N 1
ATOM 727 C CA . GLY A 1 96 ? -11.951 -11.327 3.596 1.00 92.62 96 GLY A CA 1
ATOM 728 C C . GLY A 1 96 ? -12.043 -9.798 3.555 1.00 92.62 96 GLY A C 1
ATOM 729 O O . GLY A 1 96 ? -12.764 -9.243 2.729 1.00 92.62 96 GLY A O 1
ATOM 730 N N . ARG A 1 97 ? -11.331 -9.105 4.451 1.00 95.19 97 ARG A N 1
ATOM 731 C CA . ARG A 1 97 ? -11.252 -7.640 4.470 1.00 95.19 97 ARG A CA 1
ATOM 732 C C . ARG A 1 97 ? -10.250 -7.145 3.431 1.00 95.19 97 ARG A C 1
ATOM 734 O O . ARG A 1 97 ? -9.297 -7.837 3.086 1.00 95.19 97 ARG A O 1
ATOM 741 N N . MET A 1 98 ? -10.442 -5.915 2.967 1.00 95.75 98 MET A N 1
ATOM 742 C CA . MET A 1 98 ? -9.596 -5.289 1.951 1.00 95.75 98 MET A CA 1
ATOM 743 C C . MET A 1 98 ? -9.047 -3.956 2.455 1.00 95.75 98 MET A C 1
ATOM 745 O O . MET A 1 98 ? -9.719 -3.235 3.192 1.00 95.75 98 MET A O 1
ATOM 749 N N . VAL A 1 99 ? -7.837 -3.612 2.018 1.00 96.88 99 VAL A N 1
ATOM 750 C CA . VAL A 1 99 ? -7.247 -2.284 2.220 1.00 96.88 99 VAL A CA 1
ATOM 751 C C . VAL A 1 99 ? -7.425 -1.486 0.934 1.00 96.88 99 VAL A C 1
ATOM 753 O O . VAL A 1 99 ? -6.949 -1.893 -0.122 1.00 96.88 99 VAL A O 1
ATOM 756 N N . ALA A 1 100 ? -8.088 -0.336 1.024 1.00 97.00 100 ALA A N 1
ATOM 757 C CA . ALA A 1 100 ? -8.245 0.580 -0.098 1.00 97.00 100 ALA A CA 1
ATOM 758 C C . ALA A 1 100 ? -7.242 1.735 0.011 1.00 97.00 100 ALA A C 1
ATOM 760 O O . ALA A 1 100 ? -7.173 2.420 1.031 1.00 97.00 100 ALA A O 1
ATOM 761 N N . CYS A 1 101 ? -6.487 1.982 -1.060 1.00 96.88 101 CYS A N 1
ATOM 762 C CA . CYS A 1 101 ? -5.642 3.164 -1.195 1.00 96.88 101 CYS A CA 1
ATOM 763 C C . CYS A 1 101 ? -6.213 4.059 -2.296 1.00 96.88 101 CYS A C 1
ATOM 765 O O . CYS A 1 101 ? -6.121 3.736 -3.479 1.00 96.88 101 CYS A O 1
ATOM 767 N N . THR A 1 102 ? -6.823 5.182 -1.921 1.00 96.75 102 THR A N 1
ATOM 768 C CA . THR A 1 102 ? -7.410 6.112 -2.889 1.00 96.75 102 THR A CA 1
ATOM 769 C C . THR A 1 102 ? -6.342 7.039 -3.466 1.00 96.75 102 THR A C 1
ATOM 771 O O . THR A 1 102 ? -5.428 7.483 -2.769 1.00 96.75 102 THR A O 1
ATOM 774 N N . GLN A 1 103 ? -6.443 7.331 -4.763 1.00 96.44 103 GLN A N 1
ATOM 775 C CA . GLN A 1 103 ? -5.590 8.293 -5.458 1.00 96.44 103 GLN A CA 1
ATOM 776 C C . GLN A 1 103 ? -6.465 9.260 -6.258 1.00 96.44 103 GLN A C 1
ATOM 778 O O . GLN A 1 103 ? -7.358 8.811 -6.973 1.00 96.44 103 GLN A O 1
ATOM 783 N N . PRO A 1 104 ? -6.206 10.578 -6.209 1.00 96.50 104 PRO A N 1
ATOM 784 C CA . PRO A 1 104 ? -7.016 11.554 -6.939 1.00 96.50 104 PRO A CA 1
ATOM 785 C C . PRO A 1 104 ? -6.811 11.487 -8.461 1.00 96.50 104 PRO A C 1
ATOM 787 O O . PRO A 1 104 ? -7.599 12.040 -9.220 1.00 96.50 104 PRO A O 1
ATOM 790 N N . ARG A 1 105 ? -5.731 10.846 -8.928 1.00 96.62 105 ARG A N 1
ATOM 791 C CA . ARG A 1 105 ? -5.385 10.731 -10.350 1.00 96.62 105 ARG A CA 1
ATOM 792 C C . ARG A 1 105 ? -5.420 9.267 -10.770 1.00 96.62 105 ARG A C 1
ATOM 794 O O . ARG A 1 105 ? -4.680 8.462 -10.211 1.00 96.62 105 ARG A O 1
ATOM 801 N N . ARG A 1 106 ? -6.175 8.952 -11.830 1.00 95.25 106 ARG A N 1
ATOM 802 C CA . ARG A 1 106 ? -6.260 7.598 -12.412 1.00 95.25 106 ARG A CA 1
ATOM 803 C C . ARG A 1 106 ? -4.886 6.994 -12.716 1.00 95.25 106 ARG A C 1
ATOM 805 O O . ARG A 1 106 ? -4.628 5.852 -12.357 1.00 95.25 106 ARG A O 1
ATOM 812 N N . VAL A 1 107 ? -3.987 7.770 -13.326 1.00 95.00 107 VAL A N 1
ATOM 813 C CA . VAL A 1 107 ? -2.632 7.293 -13.664 1.00 95.00 107 VAL A CA 1
ATOM 814 C C . VAL A 1 107 ? -1.853 6.901 -12.405 1.00 95.00 107 VAL A C 1
ATOM 816 O O . VAL A 1 107 ? -1.155 5.897 -12.424 1.00 95.00 107 VAL A O 1
ATOM 819 N N . ALA A 1 108 ? -2.012 7.632 -11.295 1.00 93.44 108 ALA A N 1
ATOM 820 C CA . ALA A 1 108 ? -1.351 7.292 -10.035 1.00 93.44 108 ALA A CA 1
ATOM 821 C C . ALA A 1 108 ? -1.906 5.998 -9.421 1.00 93.44 108 ALA A C 1
ATOM 823 O O . ALA A 1 108 ? -1.130 5.201 -8.909 1.00 93.44 108 ALA A O 1
ATOM 824 N N . ALA A 1 109 ? -3.221 5.759 -9.498 1.00 96.25 109 ALA A N 1
ATOM 825 C CA . ALA A 1 109 ? -3.813 4.503 -9.029 1.00 96.25 109 ALA A CA 1
ATOM 826 C C . ALA A 1 109 ? -3.247 3.294 -9.794 1.00 96.25 109 ALA A C 1
ATOM 828 O O . ALA A 1 109 ? -2.815 2.319 -9.184 1.00 96.25 109 ALA A O 1
ATOM 829 N N . GLN A 1 110 ? -3.184 3.392 -11.125 1.00 96.38 110 GLN A N 1
ATOM 830 C CA . GLN A 1 110 ? -2.684 2.317 -11.985 1.00 96.38 110 GLN A CA 1
ATOM 831 C C . GLN A 1 110 ? -1.194 2.030 -11.762 1.00 96.38 110 GLN A C 1
ATOM 833 O O . GLN A 1 110 ? -0.810 0.873 -11.596 1.00 96.38 110 GLN A O 1
ATOM 838 N N . THR A 1 111 ? -0.349 3.067 -11.722 1.00 94.69 111 THR A N 1
ATOM 839 C CA . THR A 1 111 ? 1.105 2.887 -11.569 1.00 94.69 111 THR A CA 1
ATOM 840 C C . THR A 1 111 ? 1.490 2.413 -10.173 1.00 94.69 111 THR A C 1
ATOM 842 O O . THR A 1 111 ? 2.374 1.570 -10.043 1.00 94.69 111 THR A O 1
ATOM 845 N N . VAL A 1 112 ? 0.810 2.896 -9.128 1.00 96.25 112 VAL A N 1
ATOM 846 C CA . VAL A 1 112 ? 1.018 2.407 -7.760 1.00 96.25 112 VAL A CA 1
ATOM 847 C C . VAL A 1 112 ? 0.595 0.948 -7.644 1.00 96.25 112 VAL A C 1
ATOM 849 O O . VAL A 1 112 ? 1.358 0.163 -7.095 1.00 96.25 112 VAL A O 1
ATOM 852 N N . ALA A 1 113 ? -0.574 0.566 -8.169 1.00 97.38 113 ALA A N 1
ATOM 853 C CA . ALA A 1 113 ? -1.034 -0.820 -8.103 1.00 97.38 113 ALA A CA 1
ATOM 854 C C . ALA A 1 113 ? -0.069 -1.772 -8.825 1.00 97.38 113 ALA A C 1
ATOM 856 O O . ALA A 1 113 ? 0.314 -2.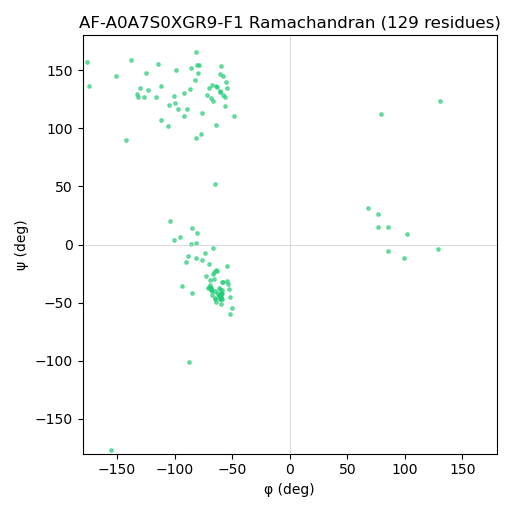791 -8.255 1.00 97.38 113 ALA A O 1
ATOM 857 N N . ALA A 1 114 ? 0.388 -1.411 -10.030 1.00 96.56 114 ALA A N 1
ATOM 858 C CA . ALA A 1 114 ? 1.393 -2.184 -10.760 1.00 96.56 114 ALA A CA 1
ATOM 859 C C . ALA A 1 114 ? 2.698 -2.323 -9.958 1.00 96.56 114 ALA A C 1
ATOM 861 O O . ALA A 1 114 ? 3.199 -3.430 -9.777 1.00 96.56 114 ALA A O 1
ATOM 862 N N . ARG A 1 115 ? 3.199 -1.218 -9.390 1.00 94.88 115 ARG A N 1
ATOM 863 C CA . ARG A 1 115 ? 4.421 -1.227 -8.578 1.00 94.88 115 ARG A CA 1
ATOM 864 C C . ARG A 1 115 ? 4.286 -2.068 -7.306 1.00 94.88 115 ARG A C 1
ATOM 866 O O . ARG A 1 115 ? 5.218 -2.777 -6.943 1.00 94.88 115 ARG A O 1
ATOM 873 N N . VAL A 1 116 ? 3.155 -1.983 -6.609 1.00 97.06 116 VAL A N 1
ATOM 874 C CA . VAL A 1 116 ? 2.910 -2.764 -5.387 1.00 97.06 116 VAL A CA 1
ATOM 875 C C . VAL A 1 116 ? 2.769 -4.251 -5.714 1.00 97.06 116 VAL A C 1
ATOM 877 O O . VAL A 1 116 ? 3.293 -5.076 -4.971 1.00 97.06 116 VAL A O 1
ATOM 880 N N . ALA A 1 117 ? 2.144 -4.599 -6.843 1.00 97.06 117 ALA A N 1
ATOM 881 C CA . ALA A 1 117 ? 2.072 -5.980 -7.313 1.00 97.06 117 ALA A CA 1
ATOM 882 C C . ALA A 1 117 ? 3.473 -6.563 -7.586 1.00 97.06 117 ALA A C 1
ATOM 884 O O . ALA A 1 117 ? 3.781 -7.656 -7.114 1.00 97.06 117 ALA A O 1
ATOM 885 N N . GLU A 1 118 ? 4.354 -5.801 -8.248 1.00 94.94 118 GLU A N 1
ATOM 886 C CA . GLU A 1 118 ? 5.766 -6.174 -8.434 1.00 94.94 118 GLU A CA 1
ATOM 887 C C . GLU A 1 118 ? 6.499 -6.361 -7.096 1.00 94.94 118 GLU A C 1
ATOM 889 O O . GLU A 1 118 ? 7.203 -7.350 -6.903 1.00 94.94 118 GLU A O 1
ATOM 894 N N . GLU A 1 119 ? 6.332 -5.426 -6.155 1.00 94.75 119 GLU A N 1
ATOM 895 C CA . GLU A 1 119 ? 6.985 -5.467 -4.839 1.00 94.75 119 GLU A CA 1
ATOM 896 C C . GLU A 1 119 ? 6.526 -6.636 -3.957 1.00 94.75 119 GLU A C 1
ATOM 898 O O . GLU A 1 119 ? 7.314 -7.124 -3.140 1.00 94.75 119 GLU A O 1
ATOM 903 N N . MET A 1 120 ? 5.279 -7.078 -4.125 1.00 94.62 120 MET A N 1
ATOM 904 C CA . MET A 1 120 ? 4.710 -8.248 -3.454 1.00 94.62 120 MET A CA 1
ATOM 905 C C . MET A 1 120 ? 4.949 -9.561 -4.212 1.00 94.62 120 MET A C 1
ATOM 907 O O . MET A 1 120 ? 4.698 -10.628 -3.660 1.00 94.62 120 MET A O 1
ATOM 911 N N . GLY A 1 121 ? 5.439 -9.507 -5.454 1.00 94.69 121 GLY A N 1
ATOM 912 C CA . GLY A 1 121 ? 5.630 -10.694 -6.287 1.00 94.69 121 GLY A CA 1
ATOM 913 C C . GLY A 1 121 ? 4.317 -11.356 -6.718 1.00 94.69 121 GLY A C 1
ATOM 914 O O . GLY A 1 121 ? 4.277 -12.572 -6.884 1.00 94.69 121 GLY A O 1
ATOM 915 N N . VAL A 1 122 ? 3.247 -10.573 -6.889 1.00 96.25 122 VAL A N 1
ATOM 916 C CA . VAL A 1 122 ? 1.911 -11.060 -7.268 1.00 96.25 122 VAL A CA 1
ATOM 917 C C . VAL A 1 122 ? 1.499 -10.546 -8.642 1.00 96.25 122 VAL A C 1
ATOM 919 O O . VAL A 1 122 ? 1.949 -9.499 -9.106 1.00 96.25 122 VAL A O 1
ATOM 922 N N . THR A 1 123 ? 0.600 -11.268 -9.307 1.00 96.56 123 THR A N 1
ATOM 923 C CA . THR A 1 123 ? 0.012 -10.805 -10.568 1.00 96.56 123 THR A CA 1
ATOM 924 C C . THR A 1 123 ? -0.966 -9.658 -10.306 1.00 96.56 123 THR A C 1
ATOM 926 O O . THR A 1 123 ? -1.879 -9.782 -9.487 1.00 96.56 123 THR A O 1
ATOM 929 N N . LEU A 1 124 ? -0.803 -8.544 -11.025 1.00 96.38 124 LEU A N 1
ATOM 930 C CA . LEU A 1 124 ? -1.744 -7.424 -10.982 1.00 96.38 124 LEU A CA 1
ATOM 931 C C . LEU A 1 124 ? -3.153 -7.897 -11.376 1.00 96.38 124 LEU A C 1
ATOM 933 O O . LEU A 1 124 ? -3.335 -8.523 -12.416 1.00 96.38 124 LEU A O 1
ATOM 937 N N . GLY A 1 125 ? -4.142 -7.579 -10.545 1.00 94.75 125 GLY A N 1
ATOM 938 C CA . GLY A 1 125 ? -5.528 -8.036 -10.658 1.00 94.75 125 GLY A CA 1
ATOM 939 C C . GLY A 1 125 ? -5.882 -9.223 -9.753 1.00 94.75 125 GLY A C 1
ATOM 940 O O . GLY A 1 125 ? -7.066 -9.511 -9.611 1.00 94.75 125 GLY A O 1
ATOM 941 N N . ALA A 1 126 ? -4.897 -9.884 -9.131 1.00 93.75 126 ALA A N 1
ATOM 942 C CA . ALA A 1 126 ? -5.131 -10.908 -8.111 1.00 93.75 126 ALA A CA 1
ATOM 943 C C . ALA A 1 126 ? -5.237 -10.266 -6.714 1.00 93.75 126 ALA A C 1
ATOM 945 O O . ALA A 1 126 ? -6.260 -9.678 -6.377 1.00 93.75 126 ALA A O 1
ATOM 946 N N . GLU A 1 127 ? -4.178 -10.332 -5.904 1.00 94.12 127 GLU A N 1
ATOM 947 C CA . GLU A 1 127 ? -4.169 -9.755 -4.549 1.00 94.12 127 GLU A CA 1
ATOM 948 C C . GLU A 1 127 ? -4.101 -8.220 -4.544 1.00 94.12 127 GLU A C 1
ATOM 950 O O . GLU A 1 127 ? -4.568 -7.571 -3.609 1.00 94.12 12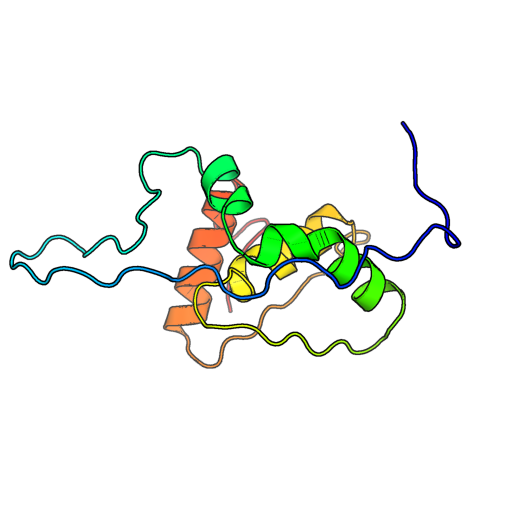7 GLU A O 1
ATOM 955 N N . VAL A 1 128 ? -3.527 -7.629 -5.595 1.00 97.38 128 VAL A N 1
ATOM 956 C CA . VAL A 1 128 ? -3.364 -6.179 -5.757 1.00 97.38 128 VAL A CA 1
ATOM 957 C C . VAL A 1 128 ? -4.029 -5.754 -7.058 1.00 97.38 128 VAL A C 1
ATOM 959 O O . VAL A 1 128 ? -3.786 -6.362 -8.097 1.00 97.38 128 VAL A O 1
ATOM 962 N N . GLY A 1 129 ? -4.827 -4.686 -7.031 1.00 96.44 129 GLY A N 1
ATOM 963 C CA . GLY A 1 129 ? -5.538 -4.171 -8.203 1.00 96.44 129 GLY A CA 1
ATOM 964 C C . GLY A 1 129 ? -5.867 -2.683 -8.097 1.00 96.44 129 GLY A C 1
ATOM 965 O O . GLY A 1 129 ? -5.485 -2.012 -7.138 1.00 96.44 129 GLY A O 1
ATOM 966 N N . TYR A 1 130 ? -6.572 -2.165 -9.100 1.00 96.50 130 TYR A N 1
ATOM 967 C CA . TYR A 1 130 ? -7.082 -0.794 -9.143 1.00 96.50 130 TYR A CA 1
ATOM 968 C C . TYR A 1 130 ? -8.512 -0.779 -9.700 1.00 96.50 130 TYR A C 1
ATOM 970 O O . TYR A 1 130 ? -8.914 -1.716 -10.390 1.00 96.50 130 TYR A O 1
ATOM 978 N N . ALA A 1 131 ? -9.251 0.293 -9.407 1.00 90.50 131 ALA A N 1
ATOM 979 C CA . ALA A 1 131 ? -10.596 0.570 -9.909 1.00 90.50 131 ALA A CA 1
ATOM 980 C C . ALA A 1 131 ? -10.669 2.002 -10.452 1.00 90.50 131 ALA A C 1
ATOM 982 O O . ALA A 1 131 ? -9.966 2.876 -9.888 1.00 90.50 131 ALA A O 1
#

Mean predicted aligned error: 11.58 Å

Nearest PDB structures (foldseek):
  6rmb-assembly1_A  TM=9.984E-01  e=1.305E-06  Thermochaetoides thermophila DSM 1495
  6rmc-assembly2_B  TM=9.998E-01  e=1.868E-06  Thermochaetoides thermophila DSM 1495
  6rm9-assembly1_A  TM=9.999E-01  e=3.608E-06  Thermochaetoides thermophila DSM 1495
  8ch6-assembly1_N  TM=7.305E-01  e=1.124E-05  Homo sapiens
  7qtt-assembly1_N  TM=7.591E-01  e=6.001E-05  Homo sapiens

Organism: NCBI:txid81844

Foldseek 3Di:
DDDDDPDDDDPDPPDDPDDDDDDDDDDDDPDPPPPQPCVVDDLVVSQCPQQCNVCLVVLVVCVVVDVDDDDD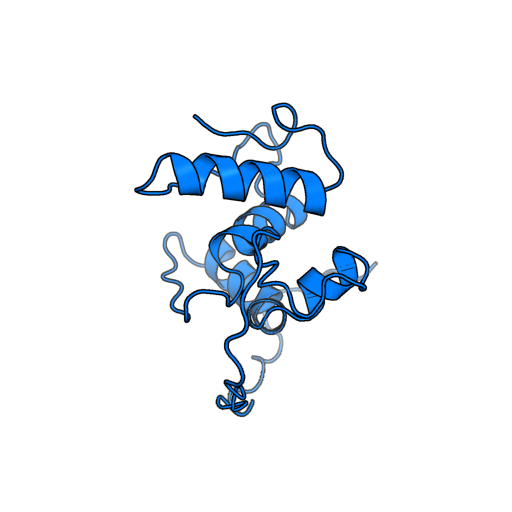DDPRSQVQQVSLVSCVVVCVCPPVRHDDRDDPDPVCQQVSQVSNCVSVVHDEPPNTYGD

InterPro domains:
  IPR027417 P-loop containing nucleoside triphosphate hydrolase [G3DSA:3.40.50.300] (22-131)
  IPR027417 P-loop containing nucleoside triphosphate hydrolase [SSF52540] (44-131)

pLDDT: mean 81.14, std 22.27, range [34.0, 97.69]

=== Feature glossary ===
The record interleaves many kinds of information about one protein. Here is each kind framed as the question it answers.

Q: What known structures does this most resemble?
A: Structural nearest neighbors (via Foldseek easy-search vs the PDB). Reported per hit: target PDB id, E-value, and alignment TM-score. A TM-score above ~0.5 is the conventional threshold for 'same fold'.

Q: Where is each backbone atom in 3D?
A: The mmCIF table is the protein's shape written out atom by atom. For each backbone N, Cα, C, and carbonyl O, it records an (x, y, z) coordinate triple in Å plus the residue type, chain letter, and residue number.

Q: What are the backbone torsion angles?
A: The φ/ψ torsion pair specifies the backbone conformation at each residue. φ rotates about the N–Cα bond, ψ about the Cα–C bond. Steric clashes forbid most of the (φ, ψ) plane — the allowed regions (α-helix basin, β-sheet basin, left-handed helix) are the Ramachandran-allowed regions.

Q: Which residues are buried vs exposed?
A: Solvent-accessible surface area (SASA) is the area in Å² traced out by the centre of a 1.4 Å probe sphere (a water molecule) rolled over the protein's van der Waals surface (Shrake–Rupley / Lee–Richards construction). Buried residues have near-zero SASA; fully exposed residues can exceed 200 Å². The total SASA scales roughly with the number of surface residues.

Q: How confident is the AlphaFold model at each residue?
A: pLDDT is the predicted lDDT-Cα score: AlphaFold's confidence that the local environment of each residue (all inter-atomic distances within 15 Å) is correctly placed. It is a per-residue number between 0 and 100, with higher meaning more reliable.

Q: What does the local fold look like, residue by residue?
A: 3Di is Foldseek's structural alphabet. Each residue is assigned one of twenty discrete states based on how its Cα sits relative to its spatial (not sequential) neighbors. Aligning 3Di strings finds structural homologs roughly as well as full 3D superposition, but orders of magnitude faster.

Q: How big and how compact is the whole molecule?
A: Radius of gyration (Rg) is the root-mean-square distance of Cα atoms from their centroid — a single number for overall size and compactness. A globular domain of N residues has Rg ≈ 2.2·N^0.38 Å; an extended or disordered chain has a much larger Rg. The Cα contact count is the number of residue pairs whose Cα atoms are within 8 Å and are more than four positions apart in sequence — a standard proxy for tertiary packing density. The bounding box is the smallest axis-aligned box enclosing all Cα atoms.

Q: Which residues are in helices, strands, or loops?
A: DSSP 8-state secondary structure assigns each residue one of H (α-helix), G (3₁₀-helix), I (π-helix), E (extended β-strand), B (isolated β-bridge), T (hydrogen-bonded turn), S (bend), or '-' (coil). The assignment is computed from backbone hydrogen-bond geometry via the Kabsch–Sander algorithm.

Q: How mobile is each atom in the crystal?
A: Crystallographic B-factors measure how much each atom's electron density is smeared out, in Å². They rise in mobile loops and surface residues and fall in the buried interior. In AlphaFold models this column is repurposed to hold pLDDT instead.

Q: What if only a Cα trace is available?
A: P-SEA three-state annotation labels each residue as helix, strand, or coil based purely on the geometry of the Cα trace. It serves as a fallback when the full backbone (and thus DSSP) is unavailable.

Q: What family and function is it annotated with?
A: Database cross-references. InterPro integrates a dozen domain/family signature databases into unified entries with residue-range hits. GO terms attach function/process/location labels with evidence codes. CATH codes position the fold in a four-level structural taxonomy. Organism is the NCBI-taxonomy species name.

Q: Are the domains correctly placed relative to each other?
A: Predicted Aligned Error (PAE) is an AlphaFold confidence matrix: entry (i, j) is the expected error in the position of residue j, in ångströms, when the prediction is superimposed on the true structure at residue i. Low PAE within a block of residues means that block is internally rigid and well-predicted; high PAE between two blocks means their relative placement is uncertain even if each block individually is confident.

Q: What do the diagnostic plots show?
A: Three diagnostic plots accompany the record. The Cα contact map visualizes the tertiary structure as a 2D adjacency matrix (8 Å cutoff, sequence-local contacts suppressed). The Ramachandran plot shows the distribution of backbone (φ, ψ) torsions, with points in the α and β basins reflecting secondary structure content. The PAE plot shows AlphaFold's inter-residue confidence as a color matrix.

Q: What is the amino-acid chain?
A: Primary structure: the covalent order of the twenty standard amino acids along the backbone. Two proteins with the same sequence will (almost always) fold to the same structure; two with 30% identity often share a fold but not the details.

Q: What do the rendered images show?
A: The six renders are orthographic views along the three Cartesian axes in both directions. Representation (cartoon, sticks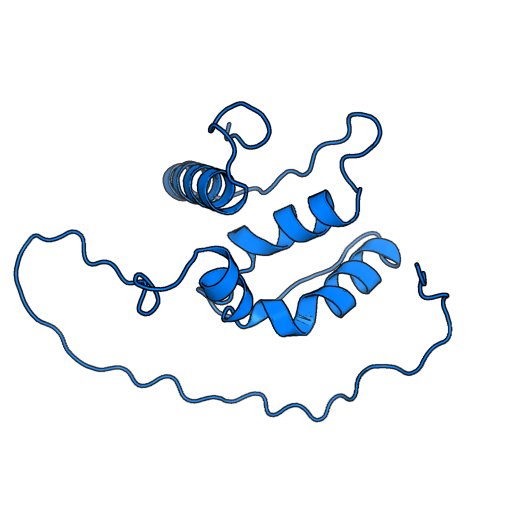, or surface) and color scheme (sequence-rainbow or by-chain) vary across proteins so the training set covers all the common visualization conventions.